Protein AF-W5PIU2-F1 (afdb_monomer_lite)

Radius of gyration: 16.7 Å; chains: 1; bounding box: 48×28×33 Å

pLDDT: mean 74.58, std 20.51, range [36.53, 93.75]

Secondary structure (DSSP, 8-state):
---GGGGGGTTTTHHHHHHHHHHHHHHHHSPBPPTTT--S-EEEEETTEEEETTT--EEE--SS-------SSS------------

Structure (mmCIF, N/CA/C/O backbone):
data_AF-W5PIU2-F1
#
_entry.id   AF-W5PIU2-F1
#
loop_
_atom_site.group_PDB
_atom_site.id
_atom_site.type_symbol
_atom_site.label_atom_id
_atom_site.label_alt_id
_atom_site.label_comp_id
_atom_site.label_asym_id
_atom_site.label_entity_id
_atom_site.label_seq_id
_atom_site.pdbx_PDB_ins_code
_atom_site.Cartn_x
_atom_site.Cartn_y
_atom_site.Cartn_z
_atom_site.occupancy
_atom_site.B_iso_or_equiv
_atom_site.auth_seq_id
_atom_site.auth_comp_id
_atom_site.auth_asym_id
_atom_site.auth_atom_id
_atom_site.pdbx_PDB_model_num
ATOM 1 N N . LYS A 1 1 ? 20.490 -9.955 3.565 1.00 67.50 1 LYS A N 1
ATOM 2 C CA . LYS A 1 1 ? 20.335 -9.945 2.079 1.00 67.50 1 LYS A CA 1
ATOM 3 C C . LYS A 1 1 ? 19.694 -8.611 1.652 1.00 67.50 1 LYS A C 1
ATOM 5 O O . LYS A 1 1 ? 18.675 -8.254 2.222 1.00 67.50 1 LYS A O 1
ATOM 10 N N . LYS A 1 2 ? 20.284 -7.827 0.728 1.00 80.50 2 LYS A N 1
ATOM 11 C CA . LYS A 1 2 ? 19.916 -6.399 0.501 1.00 80.50 2 LYS A CA 1
ATOM 12 C C . LYS A 1 2 ? 18.559 -6.163 -0.208 1.00 80.50 2 LYS A C 1
ATOM 14 O O . LYS A 1 2 ? 17.963 -5.096 -0.055 1.00 80.50 2 LYS A O 1
ATOM 1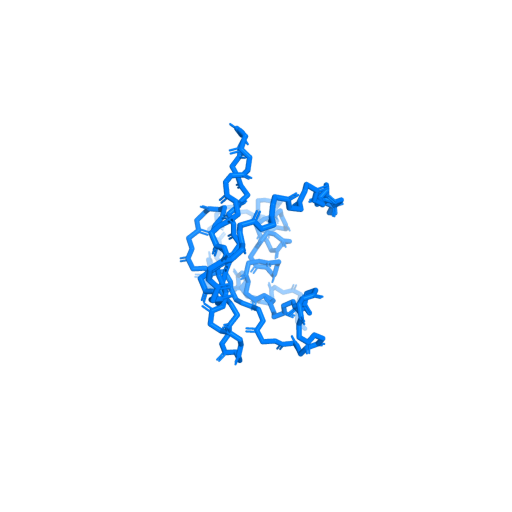9 N N . VAL A 1 3 ? 18.061 -7.143 -0.967 1.00 82.50 3 VAL A N 1
ATOM 20 C CA . VAL A 1 3 ? 16.996 -6.948 -1.979 1.00 82.50 3 VAL A CA 1
ATOM 21 C C . VAL A 1 3 ? 15.561 -6.951 -1.412 1.00 82.50 3 VAL A C 1
ATOM 23 O O . VAL A 1 3 ? 14.746 -6.139 -1.839 1.00 82.50 3 VAL A O 1
ATOM 26 N N . GLY A 1 4 ? 15.259 -7.754 -0.383 1.00 90.06 4 GLY A N 1
ATOM 27 C CA . GLY A 1 4 ? 13.941 -7.771 0.283 1.00 90.06 4 GLY A CA 1
ATOM 28 C C . GLY A 1 4 ? 12.766 -8.089 -0.658 1.00 90.06 4 GLY A C 1
ATOM 29 O O . GLY A 1 4 ? 12.905 -8.927 -1.545 1.00 90.06 4 GLY A O 1
ATOM 30 N N . ILE A 1 5 ? 11.634 -7.391 -0.478 1.00 91.06 5 ILE A N 1
ATOM 31 C CA . ILE A 1 5 ? 10.381 -7.553 -1.252 1.00 91.06 5 ILE A CA 1
ATOM 32 C C . ILE A 1 5 ? 10.559 -7.387 -2.775 1.00 91.06 5 ILE A C 1
ATOM 34 O O . ILE A 1 5 ? 9.889 -8.049 -3.563 1.00 91.06 5 ILE A O 1
ATOM 38 N N . VAL A 1 6 ? 11.553 -6.596 -3.192 1.00 92.94 6 VAL A N 1
ATOM 39 C CA . VAL A 1 6 ? 11.872 -6.316 -4.605 1.00 92.94 6 VAL A CA 1
ATOM 40 C C . VAL A 1 6 ? 12.633 -7.477 -5.269 1.00 92.94 6 VAL A C 1
ATOM 42 O O . VAL A 1 6 ? 12.963 -7.419 -6.451 1.00 92.94 6 VAL A O 1
ATOM 45 N N . GLY A 1 7 ? 12.893 -8.569 -4.540 1.00 91.75 7 GLY A N 1
ATOM 46 C CA . GLY A 1 7 ? 13.486 -9.793 -5.088 1.00 91.75 7 GLY A CA 1
ATOM 47 C C . GLY A 1 7 ? 12.662 -10.438 -6.209 1.00 91.75 7 GLY A C 1
ATOM 48 O O . GLY A 1 7 ? 13.234 -11.131 -7.045 1.00 91.75 7 GLY A O 1
ATOM 49 N N . LYS A 1 8 ? 11.355 -10.147 -6.285 1.00 91.38 8 LYS A N 1
ATOM 50 C CA . LYS A 1 8 ? 10.462 -10.627 -7.354 1.00 91.38 8 LYS A CA 1
ATOM 51 C C . LYS A 1 8 ? 10.847 -10.146 -8.760 1.00 91.38 8 LYS A C 1
ATOM 53 O O . LYS A 1 8 ? 10.518 -10.809 -9.731 1.00 91.38 8 LYS A O 1
ATOM 58 N N . TYR A 1 9 ? 11.561 -9.023 -8.872 1.00 90.94 9 TYR A N 1
ATOM 59 C CA . TYR A 1 9 ? 11.980 -8.449 -10.158 1.00 90.94 9 TYR A CA 1
ATOM 60 C C . TYR A 1 9 ? 13.341 -8.969 -10.658 1.00 90.94 9 TYR A C 1
ATOM 62 O O . TYR A 1 9 ? 13.845 -8.468 -11.661 1.00 90.94 9 TYR A O 1
ATOM 70 N N . THR A 1 10 ? 13.952 -9.926 -9.945 1.00 89.44 10 THR A N 1
ATOM 71 C CA . THR A 1 10 ? 15.236 -10.570 -10.283 1.00 89.44 10 THR A CA 1
ATOM 72 C C . THR A 1 10 ? 16.309 -9.574 -10.767 1.00 89.44 10 THR A C 1
ATOM 74 O O . THR A 1 10 ? 16.724 -8.693 -10.006 1.00 89.44 10 THR A O 1
ATOM 77 N N . THR A 1 11 ? 16.785 -9.702 -12.008 1.00 88.44 11 THR A N 1
ATOM 78 C CA . THR A 1 11 ? 17.814 -8.859 -12.632 1.00 88.44 11 THR A CA 1
ATOM 79 C C . THR A 1 11 ? 17.235 -7.650 -13.373 1.00 88.44 11 THR A C 1
ATOM 81 O O . THR A 1 11 ? 17.972 -6.695 -13.622 1.00 88.44 11 THR A O 1
ATOM 84 N N . HIS A 1 12 ? 15.926 -7.605 -13.628 1.00 88.88 12 HIS A N 1
ATOM 85 C CA . HIS A 1 12 ? 15.275 -6.584 -14.453 1.00 88.88 12 HIS A CA 1
ATOM 86 C C . HIS A 1 12 ? 15.226 -5.190 -13.800 1.00 88.88 12 HIS A C 1
ATOM 88 O O . HIS A 1 12 ? 15.218 -5.051 -12.573 1.00 88.88 12 HIS A O 1
ATOM 94 N N . TYR A 1 13 ? 15.167 -4.148 -14.638 1.00 89.06 13 TYR A N 1
ATOM 95 C CA . TYR A 1 13 ? 14.991 -2.727 -14.276 1.00 89.06 13 TYR A CA 1
ATOM 96 C C . TYR A 1 13 ? 16.171 -2.055 -13.539 1.00 89.06 13 TYR A C 1
ATOM 98 O O . TYR A 1 13 ? 16.138 -0.860 -13.262 1.00 89.06 13 TYR A O 1
ATOM 106 N N . GLY A 1 14 ? 17.260 -2.776 -13.256 1.00 92.12 14 GLY A N 1
ATOM 107 C CA . GLY A 1 14 ? 18.467 -2.191 -12.662 1.00 92.12 14 GLY A CA 1
ATOM 108 C C . GLY A 1 14 ? 18.338 -1.811 -11.177 1.00 92.12 14 GLY A C 1
ATOM 109 O O . GLY A 1 14 ? 17.268 -1.820 -10.568 1.00 92.12 14 GLY A O 1
ATOM 110 N N . ALA A 1 15 ? 19.472 -1.517 -10.537 1.00 91.06 15 ALA A N 1
ATOM 111 C CA . ALA A 1 15 ? 19.526 -1.356 -9.081 1.00 91.06 15 ALA A CA 1
ATOM 112 C C . ALA A 1 15 ? 18.846 -0.072 -8.572 1.00 91.06 15 ALA A C 1
ATOM 114 O O . ALA A 1 15 ? 18.254 -0.093 -7.491 1.00 91.06 15 ALA A O 1
ATOM 115 N N . SER A 1 16 ? 18.924 1.031 -9.320 1.00 92.19 16 SER A N 1
ATOM 116 C CA . SER A 1 16 ? 18.385 2.333 -8.904 1.00 92.19 16 SER A CA 1
ATOM 117 C C . SER A 1 16 ? 16.858 2.328 -8.840 1.00 92.19 16 SER A C 1
ATOM 119 O O . SER A 1 16 ? 16.298 2.668 -7.799 1.00 92.19 16 SER A O 1
ATOM 121 N N . LEU A 1 17 ? 16.186 1.830 -9.887 1.00 92.88 17 LEU A N 1
ATOM 122 C CA . LEU A 1 17 ? 14.722 1.712 -9.912 1.00 92.88 17 LEU A CA 1
ATOM 123 C C . LEU A 1 17 ? 14.218 0.798 -8.788 1.00 92.88 17 LEU A C 1
ATOM 125 O O . LEU A 1 17 ? 13.296 1.155 -8.052 1.00 92.88 17 LEU A O 1
ATOM 129 N N . ARG A 1 18 ? 14.895 -0.336 -8.564 1.00 93.56 18 ARG A N 1
ATOM 130 C CA . ARG A 1 18 ? 14.552 -1.274 -7.485 1.00 93.56 18 ARG A CA 1
ATOM 131 C C . ARG A 1 18 ? 14.660 -0.654 -6.089 1.00 93.56 18 ARG A C 1
ATOM 133 O O . ARG A 1 18 ? 13.866 -0.995 -5.217 1.00 93.56 18 ARG A O 1
ATOM 140 N N . LYS A 1 19 ? 15.598 0.269 -5.849 1.00 92.00 19 LYS A N 1
ATOM 141 C CA . LYS A 1 19 ? 15.716 0.971 -4.556 1.00 92.00 19 LYS A CA 1
ATOM 142 C C . LYS A 1 19 ? 14.538 1.914 -4.302 1.00 92.00 19 LYS A C 1
ATOM 144 O O . LYS A 1 19 ? 14.052 1.956 -3.175 1.00 92.00 19 LYS A O 1
ATOM 149 N N . THR A 1 20 ? 14.076 2.636 -5.322 1.00 93.75 20 THR A N 1
ATOM 150 C CA . THR A 1 20 ? 12.925 3.546 -5.204 1.00 93.75 20 THR A CA 1
ATOM 151 C C . THR A 1 20 ? 11.632 2.767 -4.976 1.00 93.75 20 THR A C 1
ATOM 153 O O . THR A 1 20 ? 10.916 3.041 -4.015 1.00 93.75 20 THR A O 1
ATOM 156 N N . VAL A 1 21 ? 11.389 1.726 -5.780 1.00 93.31 21 VAL A N 1
ATOM 157 C CA . VAL A 1 21 ? 10.211 0.851 -5.646 1.00 93.31 21 VAL A CA 1
ATOM 158 C C . VAL A 1 21 ? 10.190 0.137 -4.294 1.00 93.31 21 VAL A C 1
ATOM 160 O O . VAL A 1 21 ? 9.136 0.003 -3.684 1.00 93.31 21 VAL A O 1
ATOM 163 N N . LYS A 1 22 ? 11.352 -0.245 -3.749 1.00 93.12 22 LYS A N 1
ATOM 164 C CA . LYS A 1 22 ? 11.429 -0.858 -2.414 1.00 93.12 22 LYS A CA 1
ATOM 165 C C . LYS A 1 22 ? 10.777 0.007 -1.339 1.00 93.12 22 LYS A C 1
ATOM 167 O O . LYS A 1 22 ? 10.061 -0.521 -0.495 1.00 93.12 22 LYS A O 1
ATOM 172 N N . LYS A 1 23 ? 11.037 1.319 -1.352 1.00 91.88 23 LYS A N 1
ATOM 173 C CA . LYS A 1 23 ? 10.491 2.245 -0.349 1.00 91.88 23 LYS A CA 1
ATOM 174 C C . LYS A 1 23 ? 8.967 2.308 -0.448 1.00 91.88 23 LYS A C 1
ATOM 176 O O . LYS A 1 23 ? 8.286 2.188 0.563 1.00 91.88 23 LYS A O 1
ATOM 181 N N . THR A 1 24 ? 8.436 2.424 -1.664 1.00 91.38 24 THR A N 1
ATOM 182 C CA . THR A 1 24 ? 6.990 2.539 -1.890 1.00 91.38 24 THR A CA 1
ATOM 183 C C . THR A 1 24 ? 6.252 1.225 -1.625 1.00 91.38 24 THR A C 1
ATOM 185 O O . THR A 1 24 ? 5.184 1.248 -1.017 1.00 91.38 24 THR A O 1
ATOM 188 N N . GLU A 1 25 ? 6.823 0.075 -1.992 1.00 92.06 25 GLU A N 1
ATOM 189 C CA . GLU A 1 25 ? 6.241 -1.244 -1.717 1.00 92.06 25 GLU A CA 1
ATOM 190 C C . GLU A 1 25 ? 6.211 -1.575 -0.226 1.00 92.06 25 GLU A C 1
ATOM 192 O O . GLU A 1 25 ? 5.225 -2.144 0.246 1.00 92.06 25 GLU A O 1
ATOM 197 N N . ILE A 1 26 ? 7.255 -1.206 0.526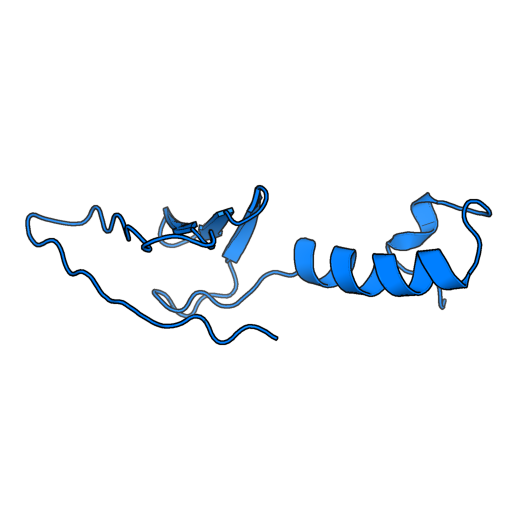 1.00 92.31 26 ILE A N 1
ATOM 198 C CA . ILE A 1 26 ? 7.273 -1.376 1.983 1.00 92.31 26 ILE A CA 1
ATOM 199 C C . ILE A 1 26 ? 6.132 -0.573 2.605 1.00 92.31 26 ILE A C 1
ATOM 201 O O . ILE A 1 26 ? 5.328 -1.146 3.335 1.00 92.31 26 ILE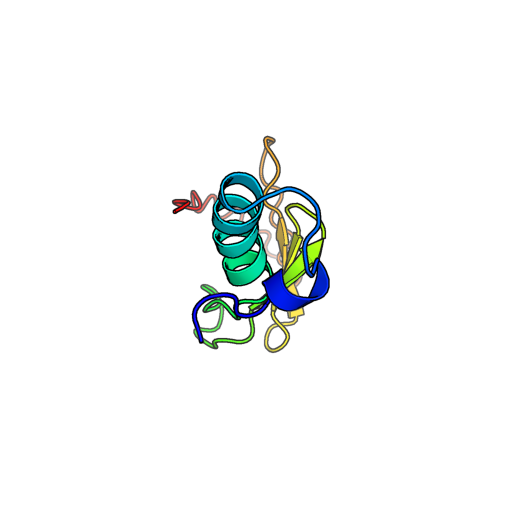 A O 1
ATOM 205 N N . SER A 1 27 ? 6.003 0.711 2.265 1.00 88.44 27 SER A N 1
ATOM 206 C CA . SER A 1 27 ? 4.930 1.558 2.800 1.00 88.44 27 SER A CA 1
ATOM 207 C C . SER A 1 27 ? 3.532 1.078 2.398 1.00 88.44 27 SER A C 1
ATOM 209 O O . SER A 1 27 ? 2.582 1.241 3.157 1.00 88.44 27 SER A O 1
ATOM 211 N N . GLN A 1 28 ? 3.381 0.461 1.222 1.00 89.69 28 GLN A N 1
ATOM 212 C CA . GLN A 1 28 ? 2.109 -0.115 0.773 1.00 89.69 28 GLN A CA 1
ATOM 213 C C . GLN A 1 28 ? 1.693 -1.363 1.561 1.00 89.69 28 GLN A C 1
ATOM 215 O O . GLN A 1 28 ? 0.512 -1.513 1.872 1.00 89.69 28 GLN A O 1
ATOM 220 N N . HIS A 1 29 ? 2.641 -2.256 1.862 1.00 89.62 29 HIS A N 1
ATOM 221 C CA . HIS A 1 29 ? 2.375 -3.519 2.563 1.00 89.62 29 HIS A CA 1
ATOM 222 C C . HIS A 1 29 ? 2.488 -3.400 4.089 1.00 89.62 29 HIS A C 1
ATOM 224 O O . HIS A 1 29 ? 2.095 -4.321 4.812 1.00 89.62 29 HIS A O 1
ATOM 230 N N . ALA A 1 30 ? 3.011 -2.279 4.589 1.00 89.19 30 ALA A N 1
ATOM 231 C CA . ALA A 1 30 ? 3.069 -1.979 6.008 1.00 89.19 30 ALA A CA 1
ATOM 232 C C . ALA A 1 30 ? 1.660 -1.898 6.615 1.00 89.19 30 ALA A C 1
ATOM 234 O O . ALA A 1 30 ? 0.710 -1.388 6.016 1.00 89.19 30 ALA A O 1
ATOM 235 N N . LYS A 1 31 ? 1.531 -2.408 7.842 1.00 89.81 31 LYS A N 1
ATOM 236 C CA . LYS A 1 31 ? 0.339 -2.192 8.662 1.00 89.81 31 LYS A CA 1
ATOM 237 C C . LYS A 1 31 ? 0.555 -0.919 9.464 1.00 89.81 31 LYS A C 1
ATOM 239 O O . LYS A 1 31 ? 1.470 -0.875 10.280 1.00 89.81 31 LYS A O 1
ATOM 244 N N . ASN A 1 32 ? -0.306 0.068 9.259 1.00 86.62 32 ASN A N 1
ATOM 245 C CA . ASN A 1 32 ? -0.251 1.321 10.007 1.00 86.62 32 ASN A CA 1
ATOM 246 C C . ASN A 1 32 ? -1.164 1.268 11.238 1.00 86.62 32 ASN A C 1
ATOM 248 O O . ASN A 1 32 ? -2.095 0.451 11.327 1.00 86.62 32 ASN A O 1
ATOM 252 N N . THR A 1 33 ? -0.883 2.137 12.203 1.00 87.69 33 THR A N 1
ATOM 253 C CA . THR A 1 33 ? -1.750 2.396 13.352 1.00 87.69 33 THR A CA 1
ATOM 254 C C . THR A 1 33 ? -2.985 3.167 12.891 1.00 87.69 33 THR A C 1
ATOM 256 O O . THR A 1 33 ? -2.911 4.079 12.073 1.00 87.69 33 THR A O 1
ATOM 259 N N . CYS A 1 34 ? -4.159 2.751 13.359 1.00 83.81 34 CYS A N 1
ATOM 260 C CA . CYS A 1 34 ? -5.412 3.432 13.052 1.00 83.81 34 CYS A CA 1
ATOM 261 C C . CYS A 1 34 ? -5.655 4.548 14.074 1.00 83.81 34 CYS A C 1
ATOM 263 O O . CYS A 1 34 ? -5.782 4.251 15.261 1.00 83.81 34 CYS A O 1
ATOM 265 N N . SER A 1 35 ? -5.800 5.795 13.626 1.00 80.69 35 SER A N 1
ATOM 266 C CA . SER A 1 35 ? -6.079 6.961 14.482 1.00 80.69 35 SER A CA 1
ATOM 267 C C . SER A 1 35 ? -7.419 6.877 15.228 1.00 80.69 35 SER A C 1
ATOM 269 O O . SER A 1 35 ? -7.572 7.482 16.280 1.00 80.69 35 SER A O 1
ATOM 271 N N . PHE A 1 36 ? -8.378 6.067 14.758 1.00 78.56 36 PHE A N 1
ATOM 272 C CA . PHE A 1 36 ? -9.670 5.901 15.443 1.00 78.56 36 PHE A CA 1
ATOM 273 C C . PHE A 1 36 ? -9.658 4.884 16.577 1.00 78.56 36 PHE A C 1
ATOM 275 O O . PHE A 1 36 ? -10.395 5.040 17.542 1.00 78.56 36 PHE A O 1
ATOM 282 N N . CYS A 1 37 ? -8.929 3.779 16.412 1.00 81.19 37 CYS A N 1
ATOM 283 C CA . CYS A 1 37 ? -8.992 2.655 17.349 1.00 81.19 37 CYS A CA 1
ATOM 284 C C . CYS A 1 37 ? -7.645 2.295 17.976 1.00 81.19 37 CYS A C 1
ATOM 286 O O . CYS A 1 37 ? -7.575 1.296 18.686 1.00 81.19 37 CYS A O 1
ATOM 288 N N . GLY A 1 38 ? -6.566 3.010 17.646 1.00 84.06 38 GLY A N 1
ATOM 289 C CA . GLY A 1 38 ? -5.199 2.788 18.138 1.00 84.06 38 GLY A CA 1
ATOM 290 C C . GLY A 1 38 ? -4.524 1.496 17.657 1.00 84.06 38 GLY A C 1
ATOM 291 O O . GLY A 1 38 ? -3.311 1.354 17.739 1.00 84.06 38 GLY A O 1
ATOM 292 N N . LYS A 1 39 ? -5.284 0.534 17.123 1.00 87.94 39 LYS A N 1
ATOM 293 C CA . LYS A 1 39 ? -4.782 -0.782 16.693 1.00 87.94 39 LYS A CA 1
ATOM 294 C C . LYS A 1 39 ? -4.012 -0.709 15.366 1.00 87.94 39 LYS A C 1
ATOM 296 O O . LYS A 1 39 ? -4.476 -0.095 14.403 1.00 87.94 39 LYS A O 1
ATOM 301 N N . THR A 1 40 ? -2.911 -1.456 15.265 1.00 88.50 40 THR A N 1
ATOM 302 C CA . THR A 1 40 ? -2.072 -1.613 14.054 1.00 88.50 40 THR A CA 1
ATOM 303 C C . THR A 1 40 ? -2.681 -2.596 13.044 1.00 88.50 40 THR A C 1
ATOM 305 O O . THR A 1 40 ? -2.111 -3.633 12.696 1.00 88.50 40 THR A O 1
ATOM 308 N N . LYS A 1 41 ? -3.916 -2.316 12.615 1.00 88.12 41 LYS A N 1
ATOM 309 C CA . LYS A 1 41 ? -4.694 -3.143 11.671 1.00 88.12 41 LYS A CA 1
ATOM 310 C C . LYS A 1 41 ? -5.145 -2.368 10.427 1.00 88.12 41 LYS A C 1
ATOM 312 O O . LYS A 1 41 ? -6.028 -2.839 9.707 1.00 88.12 41 LYS A O 1
ATOM 317 N N . MET A 1 42 ? -4.552 -1.202 10.173 1.00 88.62 42 MET A N 1
ATOM 318 C CA . MET A 1 42 ? -4.787 -0.420 8.961 1.00 88.62 42 MET A CA 1
ATOM 319 C C . MET A 1 42 ? -4.053 -1.066 7.781 1.00 88.62 42 MET A C 1
ATOM 321 O O . MET A 1 42 ? -2.858 -1.342 7.882 1.00 88.62 42 MET A O 1
ATOM 325 N N . LYS A 1 43 ? -4.750 -1.315 6.669 1.00 90.31 43 LYS A N 1
ATOM 326 C CA . LYS A 1 43 ? -4.167 -1.859 5.433 1.00 90.31 43 LYS A CA 1
ATOM 327 C C . LYS A 1 43 ? -4.635 -1.056 4.225 1.00 90.31 43 LYS A C 1
ATOM 329 O O . LYS A 1 43 ? -5.797 -0.654 4.168 1.00 90.31 43 LYS A O 1
ATOM 334 N N . ARG A 1 44 ? -3.758 -0.862 3.241 1.00 90.31 44 ARG A N 1
ATOM 335 C CA . ARG A 1 44 ? -4.126 -0.249 1.960 1.00 90.31 44 ARG A CA 1
ATOM 336 C C . ARG A 1 44 ? -4.998 -1.217 1.153 1.00 90.31 44 ARG A C 1
ATOM 338 O O . ARG A 1 44 ? -4.655 -2.391 1.032 1.00 90.31 44 ARG A O 1
ATOM 345 N N . ARG A 1 45 ? -6.129 -0.738 0.628 1.00 88.00 45 ARG A N 1
ATOM 346 C CA . ARG A 1 45 ? -7.009 -1.503 -0.278 1.00 88.00 45 ARG A CA 1
ATOM 347 C C . ARG A 1 45 ? -6.829 -1.077 -1.729 1.00 88.00 45 ARG A C 1
ATOM 349 O O . ARG A 1 45 ? -6.707 -1.935 -2.590 1.00 88.00 45 ARG A O 1
ATOM 356 N N . ALA A 1 46 ? -6.771 0.229 -1.975 1.00 87.31 46 ALA A N 1
ATOM 357 C CA . ALA A 1 46 ? -6.544 0.812 -3.294 1.00 87.31 46 ALA A CA 1
ATOM 358 C C . ALA A 1 46 ? -5.664 2.067 -3.178 1.00 87.31 46 ALA A C 1
ATOM 360 O O . ALA A 1 46 ? -5.184 2.420 -2.096 1.00 87.31 46 ALA A O 1
ATOM 361 N N . VAL A 1 47 ? -5.397 2.744 -4.292 1.00 86.19 47 VAL A N 1
ATOM 362 C CA . VAL A 1 47 ? -4.712 4.044 -4.266 1.00 86.19 47 VAL A CA 1
ATOM 363 C C . VAL A 1 47 ? -5.588 5.056 -3.530 1.00 86.19 47 VAL A C 1
ATOM 365 O O . VAL A 1 47 ? -6.767 5.173 -3.828 1.00 86.19 47 VAL A O 1
ATOM 368 N N . GLY A 1 48 ? -5.032 5.706 -2.505 1.00 83.94 48 GLY A N 1
ATOM 369 C CA . GLY A 1 48 ? -5.773 6.635 -1.647 1.00 83.94 48 GLY A CA 1
ATOM 370 C C . GLY A 1 48 ? -6.752 5.985 -0.659 1.00 83.94 48 GLY A C 1
ATOM 371 O O . GLY A 1 48 ? -7.224 6.670 0.235 1.00 83.94 48 GLY A O 1
ATOM 372 N N . ILE A 1 49 ? -7.033 4.678 -0.746 1.00 87.25 49 ILE A N 1
ATOM 373 C CA . ILE A 1 49 ? -8.023 4.006 0.114 1.00 87.25 49 ILE A CA 1
ATOM 374 C C . ILE A 1 49 ? -7.336 3.097 1.130 1.00 87.25 49 ILE A C 1
ATOM 376 O O . ILE A 1 49 ? -6.679 2.110 0.773 1.00 87.25 49 ILE A O 1
ATOM 380 N N . TRP A 1 50 ? -7.573 3.372 2.408 1.00 88.50 50 TRP A N 1
ATOM 381 C CA . TRP A 1 50 ? -7.076 2.583 3.529 1.00 88.50 50 TRP A CA 1
ATOM 382 C C . TRP A 1 50 ? -8.230 2.046 4.361 1.00 88.50 50 TRP A C 1
ATOM 384 O O . TRP A 1 50 ? -9.141 2.781 4.708 1.00 88.50 50 TRP A O 1
ATOM 394 N N . HIS A 1 51 ? -8.174 0.773 4.736 1.00 86.88 51 HIS A N 1
ATOM 395 C CA . HIS A 1 51 ? -9.222 0.111 5.503 1.00 86.88 51 HIS A CA 1
ATOM 396 C C . HIS A 1 51 ? -8.661 -0.451 6.808 1.00 86.88 51 HIS A C 1
ATOM 398 O O . HIS A 1 51 ? -7.657 -1.173 6.813 1.00 86.88 51 HIS A O 1
ATOM 404 N N . CYS A 1 52 ? -9.339 -0.177 7.919 1.00 88.19 52 CYS A N 1
ATOM 405 C CA . CYS A 1 52 ? -9.009 -0.767 9.207 1.00 88.19 52 CYS A CA 1
ATOM 406 C C . CYS A 1 52 ? -9.830 -2.034 9.463 1.00 88.19 52 CYS A C 1
ATOM 408 O O . CYS A 1 52 ? -11.053 -1.991 9.554 1.00 88.19 52 CYS A O 1
ATOM 410 N N . GLY A 1 53 ? -9.155 -3.169 9.660 1.00 84.31 53 GLY A N 1
ATOM 411 C CA . GLY A 1 53 ? -9.829 -4.448 9.915 1.00 84.31 53 GLY A CA 1
ATOM 412 C C . GLY A 1 53 ? -10.543 -4.559 11.269 1.00 84.31 53 GLY A C 1
ATOM 413 O O . GLY A 1 53 ? -11.334 -5.474 11.441 1.00 84.31 53 GLY A O 1
ATOM 414 N N . SER A 1 54 ? -10.263 -3.682 12.242 1.00 84.00 54 SER A N 1
ATOM 415 C CA . SER A 1 54 ? -10.897 -3.740 13.572 1.00 84.00 54 SER A CA 1
ATOM 416 C C . SER A 1 54 ? -12.098 -2.822 13.742 1.00 84.00 54 SER A C 1
ATOM 418 O O . SER A 1 54 ? -13.051 -3.219 14.395 1.00 84.00 54 SER A O 1
ATOM 420 N N . CYS A 1 55 ? -12.043 -1.597 13.217 1.00 81.75 55 CYS A N 1
ATOM 421 C CA . CYS A 1 55 ? -13.151 -0.643 13.325 1.00 81.75 55 CYS A CA 1
ATOM 422 C C . CYS A 1 55 ? -13.987 -0.549 12.044 1.00 81.75 55 CYS A C 1
ATOM 424 O O . CYS A 1 55 ? -14.935 0.226 12.022 1.00 81.75 55 CYS A O 1
ATOM 426 N N . MET A 1 56 ? -13.620 -1.296 10.992 1.00 80.94 56 MET A N 1
ATOM 427 C CA . MET A 1 56 ? -14.275 -1.299 9.674 1.00 80.94 56 MET A CA 1
ATOM 428 C C . MET A 1 56 ? -14.402 0.095 9.038 1.00 80.94 56 MET A C 1
ATOM 430 O O . MET A 1 56 ? -15.240 0.325 8.174 1.00 80.94 56 MET A O 1
ATOM 434 N N . LYS A 1 57 ? -13.557 1.044 9.463 1.00 80.75 57 LYS A N 1
ATOM 435 C CA . LYS A 1 57 ? -13.501 2.391 8.893 1.00 80.75 57 LYS A CA 1
ATOM 436 C C . LYS A 1 57 ? -12.571 2.419 7.689 1.00 80.75 57 LYS A C 1
ATOM 438 O O . LYS A 1 57 ? -11.480 1.835 7.720 1.00 80.75 57 LYS A O 1
ATOM 443 N N . THR A 1 58 ? -13.001 3.160 6.673 1.00 82.25 58 THR A N 1
ATOM 444 C CA . THR A 1 58 ? -12.240 3.433 5.456 1.00 82.25 58 THR A CA 1
ATOM 445 C C . THR A 1 58 ? -11.797 4.892 5.453 1.00 82.25 58 THR A C 1
ATOM 447 O O . THR A 1 58 ? -12.628 5.788 5.559 1.00 82.25 58 THR A O 1
ATOM 450 N N . LEU A 1 59 ? -10.493 5.122 5.334 1.00 80.25 59 LEU A N 1
ATOM 451 C CA . LEU A 1 59 ? -9.903 6.435 5.098 1.00 80.25 59 LEU A CA 1
ATOM 452 C C . LEU A 1 59 ? -9.680 6.632 3.600 1.00 80.25 59 LEU A C 1
ATOM 454 O O . LEU A 1 59 ? -9.127 5.752 2.934 1.00 80.25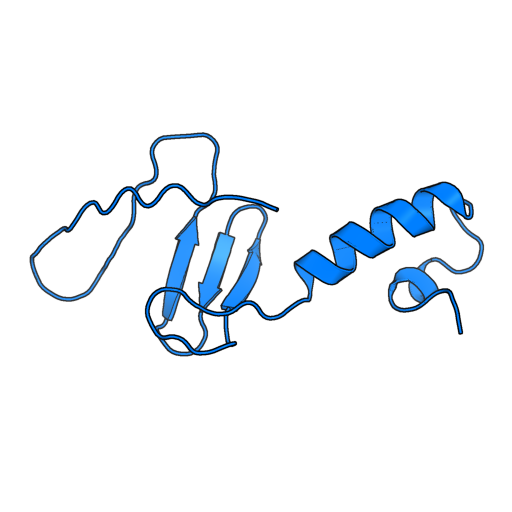 59 LEU A O 1
ATOM 458 N N . LEU A 1 60 ? -10.091 7.796 3.101 1.00 80.12 60 LEU A N 1
ATOM 459 C CA . LEU A 1 60 ? -9.893 8.236 1.725 1.00 80.12 60 LEU A CA 1
ATOM 460 C C . LEU A 1 60 ? -8.916 9.413 1.720 1.00 80.12 60 LEU A C 1
ATOM 462 O O . LEU A 1 60 ? -9.149 10.424 2.375 1.00 80.12 60 LEU A O 1
ATOM 466 N N . VAL A 1 61 ? -7.825 9.260 0.980 1.00 69.50 61 VAL A N 1
ATOM 467 C CA . VAL A 1 61 ? -6.782 10.263 0.770 1.00 69.50 61 VAL A CA 1
ATOM 468 C C . VAL A 1 61 ? -6.745 10.547 -0.723 1.00 69.50 61 VAL A C 1
ATOM 470 O O . VAL A 1 61 ? -6.030 9.893 -1.482 1.00 69.50 61 VAL A O 1
ATOM 473 N N . VAL A 1 62 ? -7.604 11.464 -1.151 1.00 62.75 62 VAL A N 1
ATOM 474 C CA . VAL A 1 62 ? -7.668 11.976 -2.522 1.00 62.75 62 VAL A CA 1
ATOM 475 C C . VAL A 1 62 ? -7.432 13.485 -2.487 1.00 62.75 62 VAL A C 1
ATOM 477 O O . VAL A 1 62 ? -7.853 14.125 -1.523 1.00 62.75 62 VAL A O 1
ATOM 480 N N . PRO A 1 63 ? -6.764 14.068 -3.498 1.00 50.91 63 PRO A N 1
ATOM 481 C CA . PRO A 1 63 ? -6.676 15.516 -3.646 1.00 50.91 63 PRO A CA 1
ATOM 482 C C . PRO A 1 63 ? -8.074 16.060 -3.987 1.00 50.91 63 PRO A C 1
ATOM 484 O O . PRO A 1 63 ? -8.492 16.068 -5.139 1.00 50.91 63 PRO A O 1
ATOM 487 N N . GLY A 1 64 ? -8.838 16.415 -2.957 1.00 57.16 64 GLY A N 1
ATOM 488 C CA . GLY A 1 64 ? -10.228 16.871 -3.025 1.00 57.16 64 GLY A CA 1
ATOM 489 C C . GLY A 1 64 ? -10.849 16.912 -1.621 1.00 57.16 64 GLY A C 1
ATOM 490 O O . GLY A 1 64 ? -10.265 16.341 -0.695 1.00 57.16 64 GLY A O 1
ATOM 491 N N . PRO A 1 65 ? -11.992 17.595 -1.415 1.00 46.75 65 PRO A N 1
ATOM 492 C CA . PRO A 1 65 ? -12.589 17.739 -0.089 1.00 46.75 65 PRO A CA 1
ATOM 493 C C . PRO A 1 65 ? -12.897 16.360 0.503 1.00 46.75 65 PRO A C 1
ATOM 495 O O . PRO A 1 65 ? -13.631 15.547 -0.064 1.00 46.75 65 PRO A O 1
ATOM 498 N N . THR A 1 66 ? -12.272 16.078 1.642 1.00 51.06 66 THR A N 1
ATOM 499 C CA . THR A 1 66 ? -12.311 14.792 2.330 1.00 51.06 66 THR A CA 1
ATOM 500 C C . THR A 1 66 ? -13.693 14.560 2.938 1.00 51.06 66 THR A C 1
ATOM 502 O O . THR A 1 66 ? -13.975 14.922 4.078 1.00 51.06 66 THR A O 1
ATOM 505 N N . HIS A 1 67 ? -14.590 13.912 2.193 1.00 42.91 67 HIS A N 1
ATOM 506 C CA . HIS A 1 67 ? -15.822 13.388 2.776 1.00 42.91 67 HIS A CA 1
ATOM 507 C C . HIS A 1 67 ? -15.504 12.164 3.635 1.00 42.91 67 HIS A C 1
ATOM 509 O O . HIS A 1 67 ? -15.258 11.058 3.155 1.00 42.91 67 HIS A O 1
ATOM 515 N N . HIS A 1 68 ? -15.512 12.383 4.943 1.00 50.47 68 HIS A N 1
ATOM 516 C CA . HIS A 1 68 ? -15.338 11.354 5.949 1.00 50.47 68 HIS A CA 1
ATOM 517 C C . HIS A 1 68 ? -16.705 10.719 6.264 1.00 50.47 68 HIS A C 1
ATOM 519 O O . HIS A 1 68 ? -17.497 11.271 7.025 1.00 50.47 68 HIS A O 1
ATOM 525 N N . CYS A 1 69 ? -17.029 9.567 5.666 1.00 42.84 69 CYS A N 1
ATOM 526 C CA . CYS A 1 69 ? -18.260 8.838 5.999 1.00 42.84 69 CYS A CA 1
ATOM 527 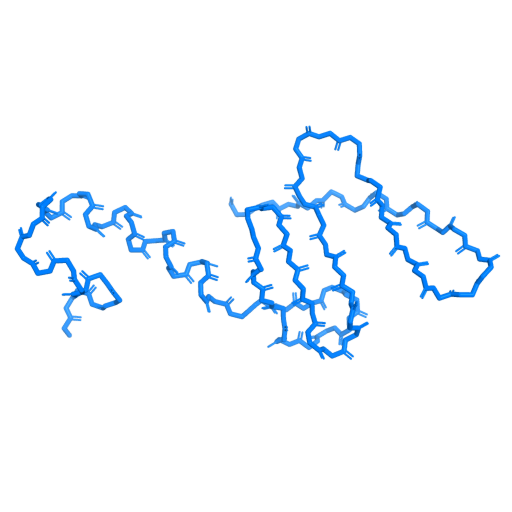C C . CYS A 1 69 ? -18.084 8.063 7.316 1.00 42.84 69 CYS A C 1
ATOM 529 O O . CYS A 1 69 ? -17.663 6.907 7.336 1.00 42.84 69 CYS A O 1
ATOM 531 N N . CYS A 1 70 ? -18.419 8.70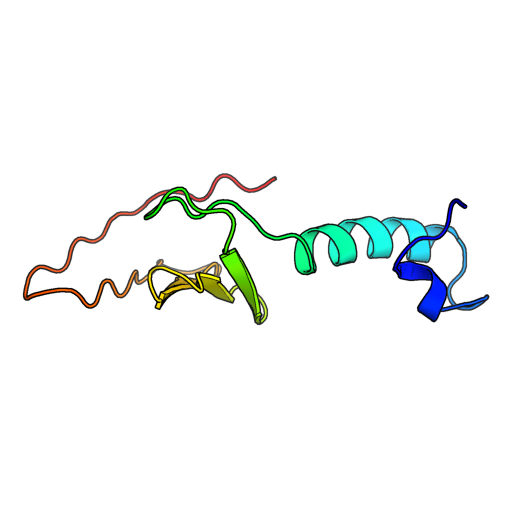3 8.437 1.00 44.97 70 CYS A N 1
ATOM 532 C CA . CYS A 1 70 ? -18.517 8.047 9.739 1.00 44.97 70 CYS A CA 1
ATOM 533 C C . CYS A 1 70 ? -19.938 7.477 9.907 1.00 44.97 70 CYS A C 1
ATOM 535 O O . CYS A 1 70 ? -20.827 8.141 10.433 1.00 44.97 70 CYS A O 1
ATOM 537 N N . CYS A 1 71 ? -20.186 6.249 9.441 1.00 42.97 71 CYS A N 1
ATOM 538 C CA . CYS A 1 71 ? -21.472 5.582 9.662 1.00 42.97 71 CYS A CA 1
ATOM 539 C C . CYS A 1 71 ? -21.503 4.949 11.064 1.00 42.97 71 CYS A C 1
ATOM 541 O O . CYS A 1 71 ? -21.257 3.761 11.235 1.00 42.97 71 CYS A O 1
ATOM 543 N N . HIS A 1 72 ? -21.756 5.761 12.088 1.00 43.44 72 HIS A N 1
ATOM 544 C CA . HIS A 1 72 ? -22.169 5.292 13.410 1.00 43.44 72 HIS A CA 1
ATOM 545 C C . HIS A 1 72 ? -23.099 6.359 14.010 1.00 43.44 72 HIS A C 1
ATOM 547 O O . HIS A 1 72 ? -22.641 7.294 14.651 1.00 43.44 72 HIS A O 1
ATOM 553 N N . ARG A 1 73 ? -24.417 6.191 13.802 1.00 40.94 73 ARG A N 1
ATOM 554 C CA . ARG A 1 73 ? -25.498 6.817 14.596 1.00 40.94 73 ARG A CA 1
ATOM 555 C C . ARG A 1 73 ? -25.694 8.341 14.414 1.00 40.94 73 ARG A C 1
ATOM 557 O O . ARG A 1 73 ? -25.078 9.122 15.114 1.00 40.94 73 ARG A O 1
ATOM 564 N N . LYS A 1 74 ? -26.611 8.748 13.515 1.00 43.56 74 LYS A N 1
ATOM 565 C CA . LYS A 1 74 ? -27.316 10.062 13.418 1.00 43.56 74 LYS A CA 1
ATOM 566 C C . LYS A 1 74 ? -26.581 11.373 13.819 1.00 43.56 74 LYS A C 1
ATOM 568 O O . LYS A 1 74 ? -27.255 12.350 14.116 1.00 43.56 74 LYS A O 1
ATOM 573 N N . VAL A 1 75 ? -25.252 11.468 13.768 1.00 40.53 75 VAL A N 1
ATOM 574 C CA . VAL A 1 75 ? -24.520 12.746 13.838 1.00 40.53 75 VAL A CA 1
ATOM 575 C C . VAL A 1 75 ? -23.314 12.674 12.906 1.00 40.53 75 VAL A C 1
ATOM 577 O O . VAL A 1 75 ? -22.398 11.873 13.090 1.00 40.53 75 VAL A O 1
ATOM 580 N N . CYS A 1 76 ? -23.339 13.506 11.868 1.00 37.28 76 CYS A N 1
ATOM 581 C CA . CYS A 1 76 ? -22.275 13.624 10.882 1.00 37.28 76 CYS A CA 1
ATOM 582 C C . CYS A 1 76 ? -21.203 14.573 11.440 1.00 37.28 76 CYS A C 1
ATOM 584 O O . CYS A 1 76 ? -21.340 15.788 11.340 1.00 37.28 76 CYS A O 1
ATOM 586 N N . HIS A 1 77 ? -20.150 14.042 12.067 1.00 37.47 77 HIS A N 1
ATOM 587 C CA . HIS A 1 77 ? -18.983 14.855 12.417 1.00 37.47 77 HIS A CA 1
ATOM 588 C C . HIS A 1 77 ? -18.025 14.915 11.220 1.00 37.47 77 HIS A C 1
ATOM 590 O O . HIS A 1 77 ? -17.318 13.947 10.930 1.00 37.47 77 HIS A O 1
ATOM 596 N N . GLN A 1 78 ? -17.989 16.064 10.539 1.00 36.66 78 GLN A N 1
ATOM 597 C CA . GLN A 1 78 ? -16.899 16.428 9.633 1.00 36.66 78 GLN A CA 1
ATOM 598 C C . GLN A 1 78 ? -15.671 16.749 10.487 1.00 36.66 78 GLN A C 1
ATOM 600 O O . GLN A 1 78 ? -15.546 17.845 11.023 1.00 36.66 78 GLN A O 1
ATOM 605 N N . LYS A 1 79 ? -14.779 15.771 10.670 1.00 39.91 79 LYS A N 1
ATOM 606 C CA . LYS A 1 79 ? -13.459 16.028 11.248 1.00 39.91 79 LYS A CA 1
ATOM 607 C C . LYS A 1 79 ? -12.460 16.134 10.101 1.00 39.91 79 LYS A C 1
ATOM 609 O O . LYS A 1 79 ? -12.080 15.123 9.517 1.00 39.91 79 LYS A O 1
ATOM 614 N N . THR A 1 80 ? -12.083 17.359 9.751 1.00 39.78 80 THR A N 1
ATOM 615 C CA . THR A 1 80 ? -10.938 17.641 8.882 1.00 39.78 80 THR A CA 1
ATOM 616 C C . THR A 1 80 ? -9.668 17.443 9.703 1.00 39.78 80 THR A C 1
ATOM 618 O O . THR A 1 80 ? -9.137 18.390 10.275 1.00 39.78 80 THR A O 1
ATOM 621 N N . GLU A 1 81 ? -9.202 16.204 9.828 1.00 42.25 81 GLU A N 1
ATOM 622 C CA . GLU A 1 81 ? -7.836 15.964 10.294 1.00 42.25 81 GLU A CA 1
ATOM 623 C C . GLU A 1 81 ? -6.947 15.912 9.057 1.00 42.25 81 GLU A C 1
ATOM 625 O O . GLU A 1 81 ? -7.037 14.988 8.244 1.00 42.25 81 GLU A O 1
ATOM 630 N N . GLY A 1 82 ? -6.154 16.972 8.881 1.00 38.09 82 GLY A N 1
ATOM 631 C CA . GLY A 1 82 ? -5.067 17.000 7.918 1.00 38.09 82 GLY A CA 1
ATOM 632 C C . GLY A 1 82 ? -4.168 15.804 8.184 1.00 38.09 82 GLY A C 1
ATOM 633 O O . GLY A 1 82 ? -3.654 15.624 9.285 1.00 38.09 82 GLY A O 1
ATOM 634 N N . ILE A 1 83 ? -4.049 14.941 7.186 1.00 45.25 83 ILE A N 1
ATOM 635 C CA . ILE A 1 83 ? -3.176 13.783 7.259 1.00 45.25 83 ILE A CA 1
ATOM 636 C C . ILE A 1 83 ? -1.790 14.324 6.932 1.00 45.25 83 ILE A C 1
ATOM 638 O O . ILE A 1 83 ? -1.475 14.534 5.761 1.00 45.25 83 ILE A O 1
ATOM 642 N N . GLU A 1 84 ? -0.996 14.622 7.960 1.00 36.53 84 GLU A N 1
ATOM 643 C CA . GLU A 1 84 ? 0.438 14.830 7.787 1.00 36.53 84 GLU A CA 1
ATOM 644 C C . GLU A 1 84 ? 1.002 13.543 7.182 1.00 36.53 84 GLU A C 1
ATOM 646 O O . GLU A 1 84 ? 0.991 12.467 7.790 1.00 36.53 84 GLU A O 1
ATOM 651 N N . GLY A 1 85 ? 1.359 13.638 5.903 1.00 40.00 85 GLY A N 1
ATOM 652 C CA . GLY A 1 85 ? 2.036 12.569 5.193 1.00 40.00 85 GLY A CA 1
ATOM 653 C C . GLY A 1 85 ? 3.460 12.392 5.723 1.00 40.00 85 GLY A C 1
ATOM 654 O O . GLY A 1 85 ? 4.003 13.306 6.344 1.00 40.00 85 GLY A O 1
ATOM 655 N N . PRO A 1 86 ? 4.084 11.231 5.486 1.00 40.09 86 PRO A N 1
ATOM 656 C CA . PRO A 1 86 ? 5.536 11.158 5.458 1.00 40.09 86 PRO A CA 1
ATOM 657 C C . PRO A 1 86 ? 6.112 11.897 4.241 1.00 40.09 86 PRO A C 1
ATOM 659 O O . PRO A 1 86 ? 5.430 11.938 3.188 1.00 40.09 86 PRO A O 1
#

Sequence (86 aa):
KKVGIVGKYTTHYGASLRKTVKKTEISQHAKNTCSFCGKTKMKRRAVGIWHCGSCMKTLLVVPGPTHHCCCHRKVCHQKTEGIEGP

Foldseek 3Di:
DPQPPLCVCPCPPDDPVSVVVVVVVCVQQAQPQDPVPRDSQWHDDDVQWIARPPVRAIGGDDPDQGLGPPPDDDDRDPDPDDPPDD